Protein AF-A0A1V6GT45-F1 (afdb_monomer_lite)

Secondary structure (DSSP, 8-state):
-HHHHHHHHHHHHT-SHHHHH-EEEEEEE---HHHHHSS-S-S--TTTTT--EEEEEEETTEEEEEEES----EEEEHHHHTTS-SS-S--SS----

Radius of gyration: 15.71 Å; chains: 1; bounding box: 41×30×38 Å

pLDDT: mean 74.13, std 14.76, range [33.06, 90.31]

Sequence (97 aa):
MILEQARKRLMELIDTPTIRNGEITITCKTLTPEEAIGNPLHDDYPIQLGKERMIEADFLGRKGQAFSDSCSNLTGKVRDILSLDLETNARRASSRR

Foldseek 3Di:
DVVVVVLVVVCVVQVDPCQQQWKKKKDKALDAPCRVPNDDPDQPDCSNVSQKIKIWIATPNDIDIDIDSDDDIDMDGPNVVSPDDPPDPPVPDDPDD

Structure (mmCIF, N/CA/C/O backbone):
data_AF-A0A1V6GT45-F1
#
_entry.id   AF-A0A1V6GT45-F1
#
loop_
_atom_site.group_PDB
_atom_site.id
_atom_site.type_symbol
_atom_site.label_atom_id
_atom_site.label_alt_id
_atom_site.label_comp_id
_atom_site.label_asym_id
_atom_site.label_entity_id
_atom_site.label_seq_id
_atom_site.pdbx_PDB_ins_code
_atom_site.Cartn_x
_atom_site.Cartn_y
_atom_site.Cartn_z
_atom_site.occupancy
_atom_site.B_iso_or_equiv
_atom_site.auth_seq_id
_atom_site.auth_comp_id
_atom_site.auth_asym_id
_atom_site.auth_atom_id
_atom_site.pdbx_PDB_model_num
ATOM 1 N N . MET A 1 1 ? -2.171 -16.197 10.394 1.00 69.44 1 MET A N 1
ATOM 2 C CA . MET A 1 1 ? -2.301 -15.988 11.860 1.00 69.44 1 MET A CA 1
ATOM 3 C C . MET A 1 1 ? -1.527 -14.762 12.368 1.00 69.44 1 MET A C 1
ATOM 5 O O . MET A 1 1 ? -2.142 -13.928 13.014 1.00 69.44 1 MET A O 1
ATOM 9 N N . ILE A 1 2 ? -0.230 -14.594 12.052 1.00 83.50 2 ILE A N 1
ATOM 10 C CA . ILE A 1 2 ? 0.556 -13.401 12.457 1.00 83.50 2 ILE A CA 1
ATOM 11 C C . ILE A 1 2 ? 0.162 -12.144 11.665 1.00 83.50 2 ILE A C 1
ATOM 13 O O . ILE A 1 2 ? 0.018 -11.076 12.248 1.00 83.50 2 ILE A O 1
ATOM 17 N N . LEU A 1 3 ? -0.066 -12.270 10.354 1.00 78.94 3 LEU A N 1
ATOM 18 C CA . LEU A 1 3 ? -0.426 -11.135 9.498 1.00 78.94 3 LEU A CA 1
ATOM 19 C C . LEU A 1 3 ? -1.760 -10.488 9.914 1.00 78.94 3 LEU A C 1
ATOM 21 O O . LEU A 1 3 ? -1.848 -9.272 10.039 1.00 78.94 3 LEU A O 1
ATOM 25 N N . GLU A 1 4 ? -2.759 -11.309 10.246 1.00 82.06 4 GLU A N 1
ATOM 26 C CA . GLU A 1 4 ? -4.035 -10.841 10.803 1.00 82.06 4 GLU A CA 1
ATOM 27 C C . GLU A 1 4 ? -3.868 -10.159 12.170 1.00 82.06 4 GLU A C 1
ATOM 29 O O . GLU A 1 4 ? -4.497 -9.136 12.436 1.00 82.06 4 GLU A O 1
ATOM 34 N N . GLN A 1 5 ? -2.982 -10.666 13.037 1.00 86.38 5 GLN A N 1
ATOM 35 C CA . GLN A 1 5 ? -2.674 -10.004 14.312 1.00 86.38 5 GLN A CA 1
ATOM 36 C C . GLN A 1 5 ? -1.976 -8.656 14.106 1.00 86.38 5 GLN A C 1
ATOM 38 O O . GLN A 1 5 ? -2.322 -7.684 14.778 1.00 86.38 5 GLN A O 1
ATOM 43 N N . ALA A 1 6 ? -1.030 -8.580 13.169 1.00 85.62 6 ALA A N 1
ATOM 44 C CA . ALA A 1 6 ? -0.354 -7.338 12.815 1.00 85.62 6 ALA A CA 1
ATOM 45 C C . ALA A 1 6 ? -1.349 -6.309 12.261 1.00 85.62 6 ALA A C 1
ATOM 47 O O . ALA A 1 6 ? -1.354 -5.166 12.712 1.00 85.62 6 ALA A O 1
ATOM 48 N N . ARG A 1 7 ? -2.251 -6.729 11.364 1.00 84.31 7 ARG A N 1
ATOM 49 C CA . ARG A 1 7 ? -3.333 -5.888 10.832 1.00 84.31 7 ARG A CA 1
ATOM 50 C C . ARG A 1 7 ? -4.249 -5.382 11.935 1.00 84.31 7 ARG A C 1
ATOM 52 O O . ARG A 1 7 ? -4.501 -4.184 12.002 1.00 84.31 7 ARG A O 1
ATOM 59 N N . LYS A 1 8 ? -4.710 -6.265 12.823 1.00 86.81 8 LYS A N 1
ATOM 60 C CA . LYS A 1 8 ? -5.575 -5.878 13.942 1.00 86.81 8 LYS A CA 1
ATOM 61 C C . LYS A 1 8 ? -4.898 -4.836 14.832 1.00 86.81 8 LYS A C 1
ATOM 63 O O . LYS A 1 8 ? -5.492 -3.805 15.127 1.00 86.81 8 LYS A O 1
ATOM 68 N N . ARG A 1 9 ? -3.641 -5.070 15.214 1.00 89.06 9 ARG A N 1
ATOM 69 C CA . ARG A 1 9 ? -2.903 -4.148 16.084 1.00 89.06 9 ARG A CA 1
ATOM 70 C C . ARG A 1 9 ? -2.591 -2.824 15.395 1.00 89.06 9 ARG A C 1
ATOM 72 O O . ARG A 1 9 ? -2.653 -1.779 16.028 1.00 89.06 9 ARG A O 1
ATOM 79 N N . LEU A 1 10 ? -2.310 -2.856 14.093 1.00 86.00 10 LEU A N 1
ATOM 80 C CA . LEU A 1 10 ? -2.179 -1.651 13.284 1.00 86.00 10 LEU A CA 1
ATOM 81 C C . LEU A 1 10 ? -3.486 -0.851 13.289 1.00 86.00 10 LEU A C 1
ATOM 83 O O . LEU A 1 10 ? -3.440 0.346 13.536 1.00 86.00 10 LEU A O 1
ATOM 87 N N . MET A 1 11 ? -4.634 -1.505 13.080 1.00 84.12 11 MET A N 1
ATOM 88 C CA . MET A 1 11 ? -5.952 -0.859 13.114 1.00 84.12 11 MET A CA 1
ATOM 89 C C . MET A 1 11 ? -6.252 -0.213 14.470 1.00 84.12 11 MET A C 1
ATOM 91 O O . MET A 1 11 ? -6.759 0.901 14.492 1.00 84.12 11 MET A O 1
ATOM 95 N N . GLU A 1 12 ? -5.899 -0.868 15.578 1.00 87.12 12 GLU A N 1
ATOM 96 C CA . GLU A 1 12 ? -6.034 -0.306 16.931 1.00 87.12 12 GLU A CA 1
ATOM 97 C C . GLU A 1 12 ? -5.155 0.942 17.135 1.00 87.12 12 GLU A C 1
ATOM 99 O O . GLU A 1 12 ? -5.586 1.903 17.766 1.00 87.12 12 GLU A O 1
ATOM 104 N N . LEU A 1 13 ? -3.938 0.965 16.576 1.00 86.19 13 LEU A N 1
ATOM 105 C CA . LEU A 1 13 ? -3.016 2.103 16.695 1.00 86.19 13 LEU A CA 1
ATOM 106 C C . LEU A 1 13 ? -3.440 3.322 15.870 1.00 86.19 13 LEU A C 1
ATOM 108 O O . LEU A 1 13 ? -3.094 4.451 16.215 1.00 86.19 13 LEU A O 1
ATOM 112 N N . ILE A 1 14 ? -4.152 3.099 14.767 1.00 83.25 14 ILE A N 1
ATOM 113 C CA . ILE A 1 14 ? -4.517 4.150 13.811 1.00 83.25 14 ILE A CA 1
ATOM 114 C C . ILE A 1 14 ? -6.002 4.520 13.855 1.00 83.25 14 ILE A C 1
ATOM 116 O O . ILE A 1 14 ? -6.466 5.193 12.932 1.00 83.25 14 ILE A O 1
ATOM 120 N N . ASP A 1 15 ? -6.746 4.110 14.891 1.00 78.19 15 ASP A N 1
ATOM 121 C CA . ASP A 1 15 ? -8.198 4.327 15.029 1.00 78.19 15 ASP A CA 1
ATOM 122 C C . ASP A 1 15 ? -8.555 5.792 15.337 1.00 78.19 15 ASP A C 1
ATOM 124 O O . ASP A 1 15 ? -9.142 6.154 16.353 1.00 78.19 15 ASP A O 1
ATOM 128 N N . THR A 1 16 ? -8.170 6.674 14.421 1.00 83.19 16 THR A N 1
ATOM 129 C CA . THR A 1 16 ? -8.552 8.078 14.391 1.00 83.19 16 THR A CA 1
ATOM 130 C C . THR A 1 16 ? -9.367 8.337 13.123 1.00 83.19 16 THR A C 1
ATOM 132 O O . THR A 1 16 ? -9.053 7.782 12.060 1.00 83.19 16 THR A O 1
ATOM 135 N N . PRO A 1 17 ? -10.397 9.203 13.176 1.00 76.88 17 PRO A N 1
ATOM 136 C CA . PRO A 1 17 ? -11.211 9.532 12.004 1.00 76.88 17 PRO A CA 1
ATOM 137 C C . PRO A 1 17 ? -10.373 10.039 10.823 1.00 76.88 17 PRO A C 1
ATOM 139 O O . PRO A 1 17 ? -10.671 9.719 9.673 1.00 76.88 17 PRO A O 1
ATOM 142 N N . THR A 1 18 ? -9.301 10.781 11.120 1.00 82.81 18 THR A N 1
ATOM 143 C CA . THR A 1 18 ? -8.357 11.331 10.141 1.00 82.81 18 THR A CA 1
ATOM 144 C C . THR A 1 18 ? -7.654 10.238 9.351 1.00 82.81 18 THR A C 1
ATOM 146 O O . THR A 1 18 ? -7.606 10.312 8.126 1.00 82.81 18 THR A O 1
ATOM 149 N N . ILE A 1 19 ? -7.136 9.205 10.024 1.00 83.06 19 ILE A N 1
ATOM 150 C CA . ILE A 1 19 ? -6.421 8.132 9.329 1.00 83.06 19 ILE A CA 1
ATOM 151 C C . ILE A 1 19 ? -7.407 7.236 8.587 1.00 83.06 19 ILE A C 1
ATOM 153 O O . ILE A 1 19 ? -7.204 6.933 7.417 1.00 83.06 19 ILE A O 1
ATOM 157 N N . ARG A 1 20 ? -8.525 6.880 9.224 1.00 82.06 20 ARG A N 1
ATOM 158 C CA . ARG A 1 20 ? -9.515 5.951 8.666 1.00 82.06 20 ARG A CA 1
ATOM 159 C C . ARG A 1 20 ? -10.153 6.445 7.366 1.00 82.06 20 ARG A C 1
ATOM 161 O O . ARG A 1 20 ? -10.377 5.647 6.452 1.00 82.06 20 ARG A O 1
ATOM 168 N N . ASN A 1 21 ? -10.451 7.742 7.297 1.00 85.06 21 ASN A N 1
ATOM 169 C CA . ASN A 1 21 ? -11.046 8.381 6.121 1.00 85.06 21 ASN A CA 1
ATOM 170 C C . ASN A 1 21 ? -10.015 9.034 5.199 1.00 85.06 21 ASN A C 1
ATOM 172 O O . ASN A 1 21 ? -10.409 9.547 4.151 1.00 85.06 21 ASN A O 1
ATOM 176 N N . GLY A 1 22 ? -8.737 9.020 5.576 1.00 86.38 22 GLY A N 1
ATOM 177 C CA . GLY A 1 22 ? -7.673 9.547 4.743 1.00 86.38 22 GLY A CA 1
ATOM 178 C C . GLY A 1 22 ? -7.549 8.746 3.450 1.00 86.38 22 GLY A C 1
ATOM 179 O O . GLY A 1 22 ? -7.709 7.520 3.432 1.00 86.38 22 GLY A O 1
ATOM 180 N N . GLU A 1 23 ? -7.305 9.464 2.363 1.00 89.62 23 GLU A N 1
ATOM 181 C CA . GLU A 1 23 ? -7.055 8.883 1.053 1.00 89.62 23 GLU A CA 1
ATOM 182 C C . GLU A 1 23 ? -5.577 8.515 0.936 1.00 89.62 23 GLU A C 1
ATOM 184 O O . GLU A 1 23 ? -4.695 9.275 1.338 1.00 89.62 23 GLU A O 1
ATOM 189 N N . ILE A 1 24 ? -5.320 7.327 0.405 1.00 88.44 24 ILE A N 1
ATOM 190 C CA . ILE A 1 24 ? -3.988 6.837 0.085 1.00 88.44 24 ILE A CA 1
ATOM 191 C C . ILE A 1 24 ? -3.959 6.496 -1.403 1.00 88.44 24 ILE A C 1
ATOM 193 O O . ILE A 1 24 ? -4.862 5.840 -1.932 1.00 88.44 24 ILE A O 1
ATOM 197 N N . THR A 1 25 ? -2.918 6.968 -2.080 1.00 86.88 25 THR A N 1
ATOM 198 C CA . THR A 1 25 ? -2.678 6.677 -3.493 1.00 86.88 25 THR A CA 1
ATOM 199 C C . THR A 1 25 ? -1.470 5.770 -3.607 1.00 86.88 25 THR A C 1
ATOM 201 O O . THR A 1 25 ? -0.364 6.138 -3.228 1.00 86.88 25 THR A O 1
ATOM 204 N N . ILE A 1 26 ? -1.687 4.578 -4.141 1.00 84.31 26 ILE A N 1
ATOM 205 C CA . ILE A 1 26 ? -0.674 3.567 -4.399 1.00 84.31 26 ILE A CA 1
ATOM 206 C C . ILE A 1 26 ? -0.343 3.610 -5.885 1.00 84.31 26 ILE A C 1
ATOM 208 O O . ILE A 1 26 ? -1.194 3.357 -6.739 1.00 84.31 26 ILE A O 1
ATOM 212 N N . THR A 1 27 ? 0.910 3.925 -6.182 1.00 83.69 27 THR A N 1
ATOM 213 C CA . THR A 1 27 ? 1.463 3.977 -7.530 1.00 83.69 27 THR A CA 1
ATOM 214 C C . THR A 1 27 ? 2.519 2.893 -7.684 1.00 83.69 27 THR A C 1
ATOM 216 O O . THR A 1 27 ? 3.486 2.832 -6.930 1.00 83.69 27 THR A O 1
ATOM 219 N N . CYS A 1 28 ? 2.360 2.054 -8.694 1.00 82.00 28 CYS A N 1
ATOM 220 C CA . CYS A 1 28 ? 3.353 1.080 -9.105 1.00 82.00 28 CYS A CA 1
ATOM 221 C C . CYS A 1 28 ? 4.255 1.713 -10.156 1.00 82.00 28 CYS A C 1
ATOM 223 O O . CYS A 1 28 ? 3.777 2.218 -11.175 1.00 82.00 28 CYS A O 1
ATOM 225 N N . LYS A 1 29 ? 5.562 1.641 -9.935 1.00 75.56 29 LYS A N 1
ATOM 226 C CA . LYS A 1 29 ? 6.569 2.073 -10.895 1.00 75.56 29 LYS A CA 1
ATOM 227 C C . LYS A 1 29 ? 7.535 0.925 -11.145 1.00 75.56 29 LYS A C 1
ATOM 229 O O . LYS A 1 29 ? 8.067 0.314 -10.220 1.00 75.56 29 LYS A O 1
ATOM 234 N N . THR A 1 30 ? 7.756 0.617 -12.415 1.00 71.75 30 THR A N 1
ATOM 235 C CA . THR A 1 30 ? 8.939 -0.135 -12.833 1.00 71.75 30 THR A CA 1
ATOM 236 C C . THR A 1 30 ? 10.130 0.790 -12.673 1.00 71.75 30 THR A C 1
ATOM 238 O O . THR A 1 30 ? 10.240 1.764 -13.412 1.00 71.75 30 THR A O 1
ATOM 241 N N . LEU A 1 31 ? 10.953 0.508 -11.668 1.00 67.31 31 LEU A N 1
ATOM 242 C CA . LEU A 1 31 ? 12.225 1.184 -11.484 1.00 67.31 31 LEU A CA 1
ATOM 243 C C . LEU A 1 31 ? 13.304 0.485 -12.295 1.00 67.31 31 LEU A C 1
ATOM 245 O O . LEU A 1 31 ? 13.278 -0.736 -12.464 1.00 67.31 31 LEU A O 1
ATOM 249 N N . THR A 1 32 ? 14.263 1.275 -12.749 1.00 66.50 32 THR A N 1
ATOM 250 C CA . THR A 1 32 ? 15.558 0.758 -13.179 1.00 66.50 32 THR A CA 1
ATOM 251 C C . THR A 1 32 ? 16.319 0.168 -11.982 1.00 66.50 32 THR A C 1
ATOM 253 O O . THR A 1 32 ? 16.055 0.532 -10.829 1.00 66.50 32 THR A O 1
ATOM 256 N N . PRO A 1 33 ? 17.279 -0.739 -12.227 1.00 64.75 33 PRO A N 1
ATOM 257 C CA . PRO A 1 33 ? 18.221 -1.197 -11.207 1.00 64.75 33 PRO A CA 1
ATOM 258 C C . PRO A 1 33 ? 18.838 -0.046 -10.425 1.00 64.75 33 PRO A C 1
ATOM 260 O O . PRO A 1 33 ? 18.963 -0.131 -9.203 1.00 64.75 33 PRO A O 1
ATOM 263 N N . GLU A 1 34 ? 19.182 1.043 -11.118 1.00 69.06 34 GLU A N 1
ATOM 264 C CA . GLU A 1 34 ? 19.839 2.160 -10.466 1.00 69.06 34 GLU A CA 1
ATOM 265 C C . GLU A 1 34 ? 18.903 2.936 -9.540 1.00 69.06 34 GLU A C 1
ATOM 267 O O . GLU A 1 34 ? 19.273 3.300 -8.426 1.00 69.06 34 GLU A O 1
ATOM 272 N N . GLU A 1 35 ? 17.654 3.142 -9.954 1.00 67.06 35 GLU A N 1
ATOM 273 C CA . GLU A 1 35 ? 16.652 3.803 -9.116 1.00 67.06 35 GLU A CA 1
ATOM 274 C C . GLU A 1 35 ? 16.256 2.963 -7.897 1.00 67.06 35 GLU A C 1
ATOM 276 O O . GLU A 1 35 ? 15.902 3.514 -6.855 1.00 67.06 35 GLU A O 1
ATOM 281 N N . ALA A 1 36 ? 16.286 1.636 -8.020 1.00 66.00 36 ALA A N 1
ATOM 282 C CA . ALA A 1 36 ? 15.860 0.741 -6.956 1.00 66.00 36 ALA A CA 1
ATOM 283 C C . ALA A 1 36 ? 16.948 0.460 -5.913 1.00 66.00 36 ALA A C 1
ATOM 285 O O . ALA A 1 36 ? 16.649 0.400 -4.720 1.00 66.00 36 ALA A O 1
ATOM 286 N N . ILE A 1 37 ? 18.191 0.242 -6.357 1.00 69.06 37 ILE A N 1
ATOM 287 C CA . ILE A 1 37 ? 19.301 -0.207 -5.498 1.00 69.06 37 ILE A CA 1
ATOM 288 C C . ILE A 1 37 ? 20.601 0.591 -5.701 1.00 69.06 37 ILE A C 1
ATOM 290 O O . ILE A 1 37 ? 21.632 0.253 -5.119 1.00 69.06 37 ILE A O 1
ATOM 294 N N . GLY A 1 38 ? 20.566 1.6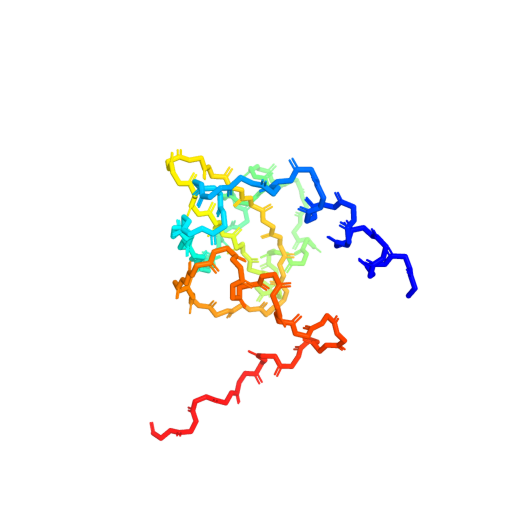87 -6.462 1.00 72.94 38 GLY A N 1
ATOM 295 C CA . GLY A 1 38 ? 21.680 2.624 -6.593 1.00 72.94 38 GLY A CA 1
ATOM 296 C C . GLY A 1 38 ? 22.671 2.235 -7.685 1.00 72.94 38 GLY A C 1
ATOM 297 O O . GLY A 1 38 ? 22.401 2.407 -8.860 1.00 72.94 38 GLY A O 1
ATOM 298 N N . ASN A 1 39 ? 23.863 1.769 -7.327 1.00 66.75 39 ASN A N 1
ATOM 299 C CA . ASN A 1 39 ? 24.840 1.313 -8.320 1.00 66.75 39 ASN A CA 1
ATOM 300 C C . ASN A 1 39 ? 25.276 -0.109 -7.956 1.00 66.75 39 ASN A C 1
ATOM 302 O O . ASN A 1 39 ? 26.298 -0.294 -7.285 1.00 66.75 39 ASN A O 1
ATOM 306 N N . PRO A 1 40 ? 24.427 -1.107 -8.254 1.00 64.31 40 PRO A N 1
ATOM 307 C CA . PRO A 1 40 ? 24.695 -2.480 -7.867 1.00 64.31 40 PRO A CA 1
ATOM 308 C C . PRO A 1 40 ? 25.949 -2.997 -8.579 1.00 64.31 40 PRO A C 1
ATOM 310 O O . PRO A 1 40 ? 26.081 -2.890 -9.790 1.00 64.31 40 PRO A O 1
ATOM 313 N N . LEU A 1 41 ? 26.872 -3.591 -7.818 1.00 61.62 41 LEU A N 1
ATOM 314 C CA . LEU A 1 41 ? 28.100 -4.197 -8.352 1.00 61.62 41 LEU A CA 1
ATOM 315 C C . LEU A 1 41 ? 27.858 -5.532 -9.077 1.00 61.62 41 LEU A C 1
ATOM 317 O O . LEU A 1 41 ? 28.809 -6.102 -9.605 1.00 61.62 41 LEU A O 1
ATOM 321 N N . HIS A 1 42 ? 26.646 -6.087 -9.008 1.00 62.84 42 HIS A N 1
ATOM 322 C CA . HIS A 1 42 ? 26.267 -7.383 -9.581 1.00 62.84 42 HIS A CA 1
ATOM 323 C C . HIS A 1 42 ? 24.945 -7.250 -10.345 1.00 62.84 42 HIS A C 1
ATOM 325 O O . HIS A 1 42 ? 24.091 -6.457 -9.950 1.00 62.84 42 HIS A O 1
ATOM 331 N N . ASP A 1 43 ? 24.783 -8.048 -11.403 1.00 61.03 43 ASP A N 1
ATOM 332 C CA . ASP A 1 43 ? 23.669 -7.969 -12.364 1.00 61.03 43 ASP A CA 1
ATOM 333 C C . ASP A 1 43 ? 22.542 -9.000 -12.127 1.00 61.03 43 ASP A C 1
ATOM 335 O O . ASP A 1 43 ? 21.617 -9.120 -12.931 1.00 61.03 43 ASP A O 1
ATOM 339 N N . ASP A 1 44 ? 22.590 -9.743 -11.016 1.00 61.91 44 ASP A N 1
ATOM 340 C CA . ASP A 1 44 ? 21.669 -10.855 -10.726 1.00 61.91 44 ASP A CA 1
ATOM 341 C C . ASP A 1 44 ? 20.516 -10.503 -9.764 1.00 61.91 44 ASP A C 1
ATOM 343 O O . ASP A 1 44 ? 19.814 -11.392 -9.268 1.00 61.91 44 ASP A O 1
ATOM 347 N N . TYR A 1 45 ? 20.280 -9.223 -9.459 1.00 64.81 45 TYR A N 1
ATOM 348 C CA . TYR A 1 45 ? 19.189 -8.846 -8.559 1.00 64.81 45 TYR A CA 1
ATOM 349 C C . TYR A 1 45 ? 17.820 -9.042 -9.241 1.00 64.81 45 TYR A C 1
ATOM 351 O O . TYR A 1 45 ? 17.645 -8.691 -10.409 1.00 64.81 45 TYR A O 1
ATOM 359 N N . PRO A 1 46 ? 16.783 -9.540 -8.543 1.00 63.53 46 PRO A N 1
ATOM 360 C CA . PRO A 1 46 ? 15.486 -9.795 -9.180 1.00 63.53 46 PRO A CA 1
ATOM 361 C C . PRO A 1 46 ? 14.816 -8.524 -9.743 1.00 63.53 46 PRO A C 1
ATOM 363 O O . PRO A 1 46 ? 14.050 -8.607 -10.710 1.00 63.53 46 PRO A O 1
ATOM 366 N N . ILE A 1 47 ? 15.172 -7.347 -9.214 1.00 61.06 47 ILE A N 1
ATOM 367 C CA . ILE A 1 47 ? 14.786 -6.036 -9.753 1.00 61.06 47 ILE A CA 1
ATOM 368 C C . ILE A 1 47 ? 15.453 -5.712 -11.100 1.00 61.06 47 ILE A C 1
ATOM 370 O O . ILE A 1 47 ? 14.813 -5.118 -11.963 1.00 61.06 47 ILE A O 1
ATOM 374 N N . GLN A 1 48 ? 16.691 -6.175 -11.331 1.00 58.47 48 GLN A N 1
ATOM 375 C CA . GLN A 1 48 ? 17.387 -6.064 -12.623 1.00 58.47 48 GLN A CA 1
ATOM 376 C C . GLN A 1 48 ? 16.766 -6.939 -13.697 1.00 58.47 48 GLN A C 1
ATOM 378 O O . GLN A 1 48 ? 16.695 -6.555 -14.861 1.00 58.47 48 GLN A O 1
ATOM 383 N N . LEU A 1 49 ? 16.233 -8.087 -13.295 1.00 61.47 49 LEU A N 1
ATOM 384 C CA . LEU A 1 49 ? 15.596 -9.035 -14.201 1.00 61.47 49 LEU A CA 1
ATOM 385 C C . LEU A 1 49 ? 14.158 -8.636 -14.585 1.00 61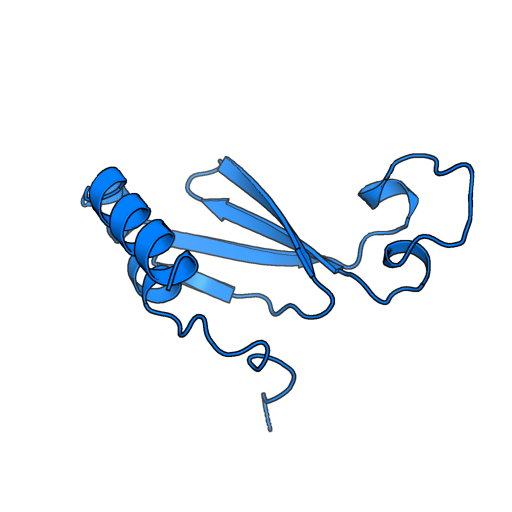.47 49 LEU A C 1
ATOM 387 O O . LEU A 1 49 ? 13.460 -9.424 -15.225 1.00 61.47 49 LEU A O 1
ATOM 391 N N . GLY A 1 50 ? 13.679 -7.456 -14.163 1.00 59.75 50 GLY A N 1
ATOM 392 C CA . GLY A 1 50 ? 12.310 -6.986 -14.411 1.00 59.75 50 GLY A CA 1
ATOM 393 C C . GLY A 1 50 ? 11.232 -7.842 -13.736 1.00 59.75 50 GLY A C 1
ATOM 394 O O . GLY A 1 50 ? 10.056 -7.771 -14.106 1.00 59.75 50 GLY A O 1
ATOM 395 N N . LYS A 1 51 ? 11.628 -8.678 -12.767 1.00 64.19 51 LYS A N 1
ATOM 396 C CA . LYS A 1 51 ? 10.730 -9.578 -12.035 1.00 64.19 51 LYS A CA 1
ATOM 397 C C . LYS A 1 51 ? 10.074 -8.893 -10.842 1.00 64.19 51 LYS A C 1
ATOM 399 O O . LYS A 1 51 ? 9.025 -9.356 -10.414 1.00 64.19 51 LYS A O 1
ATOM 404 N N . GLU A 1 52 ? 10.644 -7.793 -10.353 1.00 67.81 52 GLU A N 1
ATOM 405 C CA . GLU A 1 52 ? 10.116 -6.997 -9.243 1.00 67.81 52 GLU A CA 1
ATOM 406 C C . GLU A 1 52 ? 9.842 -5.548 -9.663 1.00 67.81 52 GLU A C 1
ATOM 408 O O . GLU A 1 52 ? 10.538 -4.968 -10.493 1.00 67.81 52 GLU A O 1
ATOM 413 N N . ARG A 1 53 ? 8.788 -4.963 -9.094 1.00 74.44 53 ARG A N 1
ATOM 414 C CA . ARG A 1 53 ? 8.334 -3.587 -9.316 1.00 74.44 53 ARG A CA 1
ATOM 415 C C . ARG A 1 53 ? 8.322 -2.856 -7.978 1.00 74.44 53 ARG A C 1
ATOM 417 O O . ARG A 1 53 ? 7.944 -3.451 -6.967 1.00 74.44 53 ARG A O 1
ATOM 424 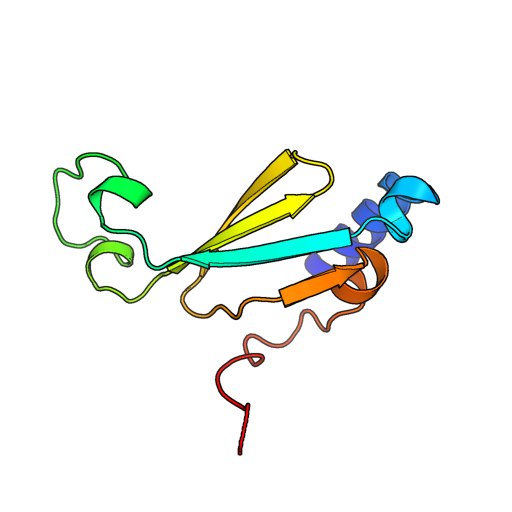N N . MET A 1 54 ? 8.676 -1.569 -7.970 1.00 82.25 54 MET A N 1
ATOM 425 C CA . MET A 1 54 ? 8.502 -0.749 -6.772 1.00 82.25 54 MET A CA 1
ATOM 426 C C . MET A 1 54 ? 7.060 -0.257 -6.688 1.00 82.25 54 MET A C 1
ATOM 428 O O . MET A 1 54 ? 6.461 0.213 -7.656 1.00 82.25 54 MET A O 1
ATOM 432 N N . ILE A 1 55 ? 6.512 -0.351 -5.492 1.00 85.62 55 ILE A N 1
ATOM 433 C CA . ILE A 1 55 ? 5.236 0.207 -5.094 1.00 85.62 55 ILE A CA 1
ATOM 434 C C . ILE A 1 55 ? 5.538 1.406 -4.206 1.00 85.62 55 ILE A C 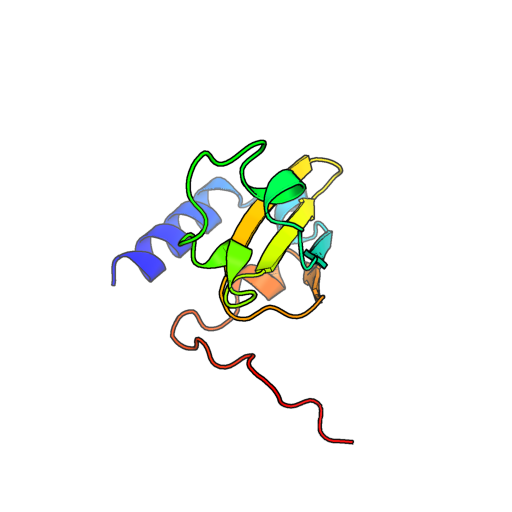1
ATOM 436 O O . ILE A 1 55 ? 6.270 1.270 -3.232 1.00 85.62 55 ILE A O 1
ATOM 440 N N . GLU A 1 56 ? 4.961 2.561 -4.515 1.00 87.94 56 GLU A N 1
ATOM 441 C CA . GLU A 1 56 ? 4.970 3.736 -3.648 1.00 87.94 56 GLU A CA 1
ATOM 442 C C . GLU A 1 56 ? 3.539 4.058 -3.228 1.00 87.94 56 GLU A C 1
ATOM 444 O O . GLU A 1 56 ? 2.656 4.203 -4.069 1.00 87.94 56 GLU A O 1
ATOM 449 N N . ALA A 1 57 ? 3.306 4.192 -1.931 1.00 88.62 57 ALA A N 1
ATOM 450 C CA . ALA A 1 57 ? 2.056 4.667 -1.373 1.00 88.62 57 ALA A CA 1
ATOM 451 C C . ALA A 1 57 ? 2.252 6.076 -0.812 1.00 88.62 57 ALA A C 1
ATOM 453 O O . ALA A 1 57 ? 3.133 6.294 0.016 1.00 88.62 57 ALA A O 1
ATOM 454 N N . ASP A 1 58 ? 1.424 7.020 -1.246 1.00 90.31 58 ASP A N 1
ATOM 455 C CA . ASP A 1 58 ? 1.371 8.378 -0.718 1.00 90.31 58 ASP A CA 1
ATOM 456 C C . ASP A 1 58 ? 0.137 8.535 0.171 1.00 90.31 58 ASP A C 1
ATOM 458 O O . ASP A 1 58 ? -0.994 8.301 -0.266 1.00 90.31 58 ASP A O 1
ATOM 462 N N . PHE A 1 59 ? 0.366 8.902 1.427 1.00 86.75 59 PHE A N 1
ATOM 463 C CA . PHE A 1 59 ? -0.666 9.150 2.419 1.00 86.75 59 PHE A CA 1
ATOM 464 C C . PHE A 1 59 ? -0.392 10.475 3.128 1.00 86.75 59 PHE A C 1
ATOM 466 O O . PHE A 1 59 ? 0.582 10.596 3.871 1.00 86.75 59 PHE A O 1
ATOM 473 N N . LEU A 1 60 ? -1.249 11.479 2.919 1.00 86.25 60 LEU A N 1
ATOM 474 C CA . LEU A 1 60 ? -1.086 12.826 3.493 1.00 86.25 60 LEU A CA 1
ATOM 475 C C . LEU A 1 60 ? 0.313 13.433 3.225 1.00 86.25 60 LEU A C 1
ATOM 477 O O . LEU A 1 60 ? 0.893 14.081 4.099 1.00 86.25 60 LEU A O 1
ATOM 481 N N . GLY A 1 61 ? 0.887 13.186 2.040 1.00 85.12 61 GLY A N 1
ATOM 482 C CA . GLY A 1 61 ? 2.229 13.646 1.664 1.00 85.12 61 GLY A CA 1
ATOM 483 C C . GLY A 1 61 ? 3.379 12.869 2.318 1.00 85.12 61 GLY A C 1
ATOM 484 O O . GLY A 1 61 ? 4.541 13.259 2.196 1.00 85.12 61 GLY A O 1
ATOM 485 N N . ARG A 1 62 ? 3.084 11.780 3.038 1.00 87.75 62 ARG A N 1
ATOM 486 C CA . ARG A 1 62 ? 4.071 10.808 3.529 1.00 87.75 62 ARG A CA 1
ATOM 487 C C . ARG A 1 62 ? 4.139 9.651 2.538 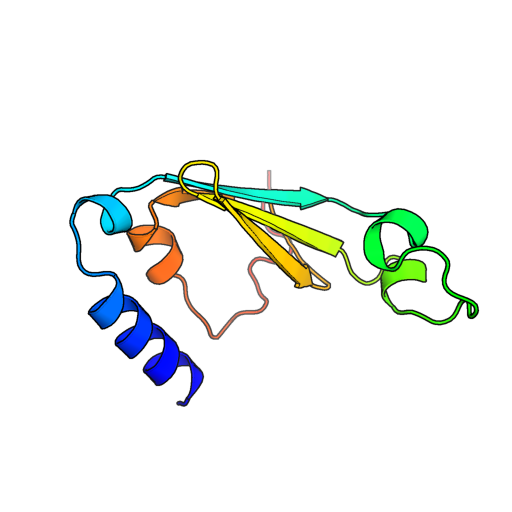1.00 87.75 62 ARG A C 1
ATOM 489 O O . ARG A 1 62 ? 3.107 9.087 2.186 1.00 87.75 62 ARG A O 1
ATOM 496 N N . LYS A 1 63 ? 5.350 9.273 2.132 1.00 87.88 63 LYS A N 1
ATOM 497 C CA . LYS A 1 63 ? 5.591 8.188 1.175 1.00 87.88 63 LYS A CA 1
ATOM 498 C C . LYS A 1 63 ? 6.050 6.921 1.893 1.00 87.88 63 LYS A C 1
ATOM 500 O O . LYS A 1 63 ? 6.949 6.981 2.727 1.00 87.88 63 LYS A O 1
ATOM 505 N N . GLY A 1 64 ? 5.441 5.789 1.561 1.00 86.00 64 GLY A N 1
ATOM 506 C CA . GLY A 1 64 ? 5.889 4.447 1.933 1.00 86.00 64 GLY A CA 1
ATOM 507 C C . GLY A 1 64 ? 6.207 3.637 0.681 1.00 86.00 64 GLY A C 1
ATOM 508 O O . GLY A 1 64 ? 5.557 3.826 -0.343 1.00 86.00 64 GLY A O 1
ATOM 509 N N . GLN A 1 65 ? 7.204 2.757 0.741 1.00 86.44 65 GLN A N 1
ATOM 510 C CA . GLN A 1 65 ? 7.680 2.008 -0.425 1.00 86.44 65 GLN A CA 1
ATOM 511 C C . GLN A 1 65 ? 7.787 0.511 -0.124 1.00 86.44 65 GLN A C 1
ATOM 513 O O . GLN A 1 65 ? 8.087 0.118 1.003 1.00 86.44 65 GLN A O 1
ATOM 518 N N . ALA A 1 66 ? 7.523 -0.319 -1.132 1.00 83.75 66 ALA A N 1
ATOM 519 C CA . ALA A 1 66 ? 7.656 -1.772 -1.069 1.00 83.75 66 ALA A CA 1
ATOM 520 C C . ALA A 1 66 ? 8.040 -2.341 -2.443 1.00 83.75 66 ALA A C 1
ATOM 522 O O . ALA A 1 66 ? 7.761 -1.724 -3.467 1.00 83.75 66 ALA A O 1
ATOM 523 N N . PHE A 1 67 ? 8.631 -3.534 -2.474 1.00 79.94 67 PHE A N 1
ATOM 524 C CA . PHE A 1 67 ? 8.945 -4.255 -3.710 1.00 79.94 67 PHE A CA 1
ATOM 525 C C . PHE A 1 67 ? 8.022 -5.462 -3.846 1.00 79.94 67 PHE A C 1
ATOM 527 O O . PHE A 1 67 ? 7.781 -6.179 -2.876 1.00 79.94 67 PHE A O 1
ATOM 534 N N . SER A 1 68 ? 7.465 -5.655 -5.038 1.00 78.06 68 SER A N 1
ATOM 535 C CA . SER A 1 68 ? 6.578 -6.778 -5.332 1.00 78.06 68 SER A CA 1
ATOM 536 C C . SER A 1 68 ? 6.710 -7.200 -6.787 1.00 78.06 68 SER A C 1
ATOM 538 O O . SER A 1 68 ? 6.839 -6.367 -7.684 1.00 78.06 68 SER A O 1
ATOM 540 N N . ASP A 1 69 ? 6.583 -8.495 -7.048 1.00 72.62 69 ASP A N 1
ATOM 541 C CA . ASP A 1 69 ? 6.519 -9.046 -8.405 1.00 72.62 69 ASP A CA 1
ATOM 542 C C . ASP A 1 69 ? 5.236 -8.648 -9.164 1.00 72.62 69 ASP A C 1
ATOM 544 O O . ASP A 1 69 ? 5.145 -8.724 -10.394 1.00 72.62 69 ASP A O 1
ATOM 548 N N . SER A 1 70 ? 4.234 -8.165 -8.431 1.00 71.88 70 SER A N 1
ATOM 549 C CA . SER A 1 70 ? 2.921 -7.804 -8.939 1.00 71.88 70 SER A CA 1
ATOM 550 C C . SER A 1 70 ? 2.358 -6.602 -8.191 1.00 71.88 70 SER A C 1
ATOM 552 O O . SER A 1 70 ? 2.374 -6.530 -6.965 1.00 71.88 70 SER A O 1
ATOM 554 N N . CYS A 1 71 ? 1.866 -5.626 -8.947 1.00 74.50 71 CYS A N 1
ATOM 555 C CA . CYS A 1 71 ? 1.279 -4.413 -8.398 1.00 74.50 71 CYS A CA 1
ATOM 556 C C . CYS A 1 71 ? 0.269 -3.834 -9.392 1.00 74.50 71 CYS A C 1
ATOM 558 O O . CYS A 1 71 ? 0.382 -4.040 -10.602 1.00 74.50 71 CYS A O 1
ATOM 560 N N . SER A 1 72 ? -0.733 -3.120 -8.889 1.00 79.12 72 SER A N 1
ATOM 561 C CA . SER A 1 72 ? -1.638 -2.297 -9.695 1.00 79.12 72 SER A CA 1
ATOM 562 C C . SER A 1 72 ? -1.881 -0.964 -8.999 1.00 79.12 72 SER A C 1
ATOM 564 O O . SER A 1 72 ? -1.981 -0.926 -7.772 1.00 79.12 72 SER A O 1
ATOM 566 N N . ASN A 1 73 ? -1.959 0.115 -9.782 1.00 84.25 73 ASN A N 1
ATOM 567 C CA . ASN A 1 73 ? -2.262 1.439 -9.247 1.00 84.25 73 ASN A CA 1
ATOM 568 C C . ASN A 1 73 ? -3.631 1.401 -8.565 1.00 84.25 73 ASN A C 1
ATOM 570 O O . ASN A 1 73 ? -4.592 0.860 -9.119 1.00 84.25 73 ASN A O 1
ATOM 574 N N . LEU A 1 74 ? -3.714 1.967 -7.368 1.00 85.25 74 LEU A N 1
ATOM 575 C CA . LEU A 1 74 ? -4.927 1.970 -6.564 1.00 85.25 74 LEU A CA 1
ATOM 576 C C . LEU A 1 74 ? -5.004 3.272 -5.779 1.00 85.25 74 LEU A C 1
ATOM 578 O O . LEU A 1 74 ? -4.069 3.614 -5.067 1.00 85.25 74 LEU A O 1
ATOM 582 N N . THR A 1 75 ? -6.151 3.935 -5.822 1.00 87.56 75 THR A N 1
ATOM 583 C CA . THR A 1 75 ? -6.476 5.023 -4.895 1.00 87.56 75 THR A CA 1
ATOM 584 C C . THR A 1 75 ? -7.693 4.612 -4.087 1.00 87.56 75 THR A C 1
ATOM 586 O O . THR A 1 75 ? -8.653 4.063 -4.631 1.00 87.56 75 THR A O 1
ATOM 589 N N . GLY A 1 76 ? -7.653 4.840 -2.779 1.00 87.25 76 GLY A N 1
ATOM 590 C CA . GLY A 1 76 ? -8.766 4.503 -1.903 1.00 87.25 76 GLY A CA 1
ATOM 591 C C . GLY A 1 76 ? -8.574 5.029 -0.493 1.00 87.25 76 GLY A C 1
ATOM 592 O O . GLY A 1 76 ? -7.539 5.601 -0.156 1.00 87.25 76 GLY A O 1
ATOM 593 N N . LYS A 1 77 ? -9.582 4.828 0.355 1.00 87.94 77 LYS A N 1
ATOM 594 C CA . LYS A 1 77 ? -9.466 5.175 1.772 1.00 87.94 77 LYS A CA 1
ATOM 595 C C . LYS A 1 77 ? -8.669 4.108 2.504 1.00 87.94 77 LYS A C 1
ATOM 597 O O . LYS A 1 77 ? -8.794 2.919 2.206 1.00 87.94 77 LYS A O 1
ATOM 602 N N . VAL A 1 78 ? -7.932 4.517 3.532 1.00 86.81 78 VAL A N 1
ATOM 603 C CA . VAL A 1 78 ? -7.148 3.601 4.378 1.00 86.81 78 VAL A CA 1
ATOM 604 C C . VAL A 1 78 ? -8.004 2.449 4.907 1.00 86.81 78 VAL A C 1
ATOM 606 O O . VAL A 1 78 ? -7.580 1.300 4.852 1.00 86.81 78 VAL A O 1
ATOM 609 N N . ARG A 1 79 ? -9.243 2.716 5.339 1.00 85.06 79 ARG A N 1
ATOM 610 C CA . ARG A 1 79 ? -10.163 1.669 5.819 1.00 85.06 79 ARG A CA 1
ATOM 611 C C . ARG A 1 79 ? -10.499 0.601 4.767 1.00 85.06 79 ARG A C 1
ATOM 613 O O . ARG A 1 79 ? -10.706 -0.547 5.138 1.00 85.06 79 ARG A O 1
ATOM 620 N N . ASP A 1 80 ? -10.586 0.990 3.494 1.00 84.75 80 ASP A N 1
ATOM 621 C CA . ASP A 1 80 ? -10.994 0.110 2.394 1.00 84.75 80 ASP A CA 1
ATOM 622 C C . ASP A 1 80 ? -9.791 -0.724 1.917 1.00 84.75 80 ASP A C 1
ATOM 624 O O . ASP A 1 80 ? -9.936 -1.855 1.471 1.00 84.75 80 ASP A O 1
ATOM 628 N N . ILE A 1 81 ? -8.576 -0.190 2.063 1.00 84.31 81 ILE A N 1
ATOM 629 C CA . ILE A 1 81 ? -7.331 -0.924 1.796 1.00 84.31 81 ILE A CA 1
ATOM 630 C C . ILE A 1 81 ? -7.014 -1.889 2.934 1.00 84.31 81 ILE A C 1
ATOM 632 O O . ILE A 1 81 ? -6.681 -3.045 2.695 1.00 84.31 81 ILE A O 1
ATOM 636 N N . LEU A 1 82 ? -7.209 -1.454 4.178 1.00 83.06 82 LEU A N 1
ATOM 637 C CA . LEU A 1 82 ? -7.103 -2.307 5.356 1.00 83.06 82 LEU A CA 1
ATOM 638 C C . LEU A 1 82 ? -8.251 -3.300 5.486 1.00 83.06 82 LEU A C 1
ATOM 640 O O . LEU A 1 82 ? -8.217 -4.069 6.438 1.00 83.06 82 LEU A O 1
ATOM 644 N N . SER A 1 83 ? -9.253 -3.307 4.601 1.00 82.75 83 SER A N 1
ATOM 645 C CA . SER A 1 83 ? -10.295 -4.342 4.520 1.00 82.75 83 SER A CA 1
ATOM 646 C C . SER A 1 83 ? -10.037 -5.366 3.405 1.00 82.75 83 SER A C 1
ATOM 648 O O . SER A 1 83 ? -10.730 -6.380 3.361 1.00 82.75 83 SER A O 1
ATOM 650 N N . LEU A 1 84 ? -9.004 -5.171 2.571 1.00 80.56 84 LEU A N 1
ATOM 651 C CA . LEU A 1 84 ? -8.618 -6.132 1.536 1.00 80.56 84 LEU A CA 1
ATOM 652 C C . LEU A 1 84 ? -8.216 -7.482 2.138 1.00 80.56 84 LEU A C 1
ATOM 654 O O . LEU A 1 84 ? -7.729 -7.565 3.269 1.00 80.56 84 LEU A O 1
ATOM 658 N N . ASP A 1 85 ? -8.448 -8.539 1.371 1.00 73.75 85 ASP A N 1
ATOM 659 C CA . ASP A 1 85 ? -8.037 -9.887 1.738 1.00 73.75 85 ASP A CA 1
ATOM 660 C C . ASP A 1 85 ? -6.505 -9.999 1.692 1.00 73.75 85 ASP A C 1
ATOM 662 O O . ASP A 1 85 ? -5.864 -9.537 0.744 1.00 73.75 85 ASP A O 1
ATOM 666 N N . LEU A 1 86 ? -5.925 -10.573 2.744 1.00 68.06 86 LEU A N 1
ATOM 667 C CA . LEU A 1 86 ? -4.485 -10.758 2.894 1.00 68.06 86 LEU A CA 1
ATOM 668 C C . LEU A 1 86 ? -4.007 -12.102 2.320 1.00 68.06 86 LEU A C 1
ATOM 670 O O . LEU A 1 86 ? -2.800 -12.298 2.178 1.00 68.06 86 LEU A O 1
ATOM 674 N N . GLU A 1 87 ? -4.918 -13.026 1.990 1.00 59.00 87 GLU A N 1
ATOM 675 C CA . GLU A 1 87 ? -4.567 -14.368 1.506 1.00 59.00 87 GLU A CA 1
ATOM 676 C C . GLU A 1 87 ? -4.198 -14.416 0.020 1.00 59.00 87 GLU A C 1
ATOM 678 O O . GLU A 1 87 ? -3.650 -15.413 -0.451 1.00 59.00 87 GLU A O 1
ATOM 683 N N . THR A 1 88 ? -4.461 -13.359 -0.750 1.00 49.66 88 THR A N 1
ATOM 684 C CA . THR A 1 88 ? -4.317 -13.429 -2.205 1.00 49.66 88 THR A CA 1
ATOM 685 C C . THR A 1 88 ? -3.239 -12.499 -2.755 1.00 49.66 88 THR A C 1
ATOM 687 O O . THR A 1 88 ? -3.461 -11.316 -2.994 1.00 49.66 88 THR A O 1
ATOM 690 N N . ASN A 1 89 ? -2.140 -13.109 -3.218 1.00 49.38 89 ASN A N 1
ATOM 691 C CA . ASN A 1 89 ? -1.282 -12.591 -4.301 1.00 49.38 89 ASN A CA 1
ATOM 692 C C . ASN A 1 89 ? -2.062 -12.333 -5.623 1.00 49.38 89 ASN A 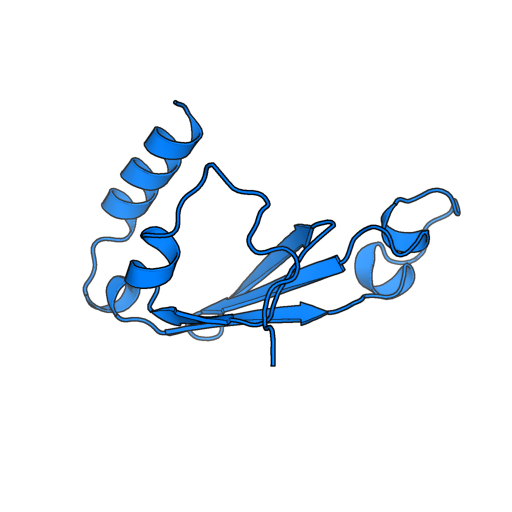C 1
ATOM 694 O O . ASN A 1 89 ? -1.465 -12.052 -6.658 1.00 49.38 89 ASN A O 1
ATOM 698 N N . ALA A 1 90 ? -3.395 -12.463 -5.632 1.00 43.75 90 ALA A N 1
ATOM 699 C CA . ALA A 1 90 ? -4.264 -12.551 -6.801 1.00 43.75 90 ALA A CA 1
ATOM 700 C C . ALA A 1 90 ? -5.131 -11.304 -7.039 1.00 43.75 90 ALA A C 1
ATOM 702 O O . ALA A 1 90 ? -6.215 -11.401 -7.603 1.00 43.75 90 ALA A O 1
ATOM 703 N N . ARG A 1 91 ? -4.617 -10.104 -6.745 1.00 40.47 91 ARG A N 1
ATOM 704 C CA . ARG A 1 91 ? -4.956 -8.940 -7.590 1.00 40.47 91 ARG A CA 1
ATOM 705 C C . ARG A 1 91 ? -4.014 -8.841 -8.803 1.00 40.47 91 ARG A C 1
ATOM 707 O O . ARG A 1 91 ? -3.778 -7.765 -9.339 1.00 40.47 91 ARG A O 1
ATOM 714 N N . ARG A 1 92 ? -3.478 -9.990 -9.241 1.00 42.22 92 ARG A N 1
ATOM 715 C CA . ARG A 1 92 ? -2.779 -10.212 -10.512 1.00 42.22 92 ARG A CA 1
ATOM 716 C C . ARG A 1 92 ? -3.812 -10.383 -11.637 1.00 42.22 92 ARG A C 1
ATOM 718 O O . ARG A 1 92 ? -4.527 -11.374 -11.674 1.00 42.22 92 ARG A O 1
ATOM 725 N N . ALA A 1 93 ? -3.828 -9.436 -12.574 1.00 33.06 93 ALA A N 1
ATOM 726 C CA . ALA A 1 93 ? -4.285 -9.620 -13.958 1.00 33.06 93 ALA A CA 1
ATOM 727 C C . ALA A 1 93 ? -5.768 -9.969 -14.224 1.00 33.06 93 ALA A C 1
ATOM 729 O O . ALA A 1 93 ? -6.065 -10.891 -14.982 1.00 33.06 93 ALA A O 1
ATOM 730 N N . SER A 1 94 ? -6.719 -9.165 -13.740 1.00 35.91 94 SER A N 1
ATOM 731 C CA . SER A 1 94 ? -8.068 -9.184 -14.329 1.00 35.91 94 SER A CA 1
ATOM 732 C C . SER A 1 94 ? -8.791 -7.839 -14.244 1.00 35.91 94 SER A C 1
ATOM 734 O O . SER A 1 94 ? -9.754 -7.683 -13.499 1.00 35.91 94 SER A O 1
ATOM 736 N N . SER A 1 95 ? -8.378 -6.887 -15.083 1.00 33.91 95 SER A N 1
ATOM 737 C CA . SER A 1 95 ? -9.366 -6.070 -15.793 1.00 33.91 95 SER A CA 1
ATOM 738 C C . SER A 1 95 ? -9.531 -6.679 -17.181 1.00 33.91 95 SER A C 1
ATOM 740 O O . SER A 1 95 ? -8.786 -6.377 -18.107 1.00 33.91 95 SER A O 1
ATOM 742 N N . ARG A 1 96 ? -10.480 -7.614 -17.296 1.00 36.69 96 ARG A N 1
ATOM 743 C CA . ARG A 1 96 ? -11.130 -7.917 -18.571 1.00 36.69 96 ARG A CA 1
ATOM 744 C C . ARG A 1 96 ? -12.065 -6.747 -18.873 1.00 36.69 96 ARG A C 1
ATOM 746 O O . ARG A 1 96 ? -13.105 -6.640 -18.227 1.00 36.69 96 ARG A O 1
ATOM 753 N N . ARG A 1 97 ? -11.706 -5.929 -19.854 1.00 35.22 97 ARG A N 1
ATOM 754 C CA . ARG A 1 97 ? -12.514 -5.593 -21.036 1.00 35.22 97 ARG A CA 1
ATOM 755 C C . ARG A 1 97 ? -11.695 -4.718 -21.966 1.00 35.22 97 ARG A C 1
ATOM 757 O O . ARG A 1 97 ? -11.001 -3.822 -21.443 1.00 35.22 97 ARG A O 1
#